Protein AF-A0A6N7AXQ0-F1 (afdb_monomer_lite)

Radius of gyration: 14.15 Å; chains: 1; bounding box: 36×30×32 Å

Foldseek 3Di:
DDDAPDFADDPPVQQDPVRDRPDQTQETEHEDDPPDDPVNVVVVLLVNLVSQHQKYWYQDLVQQKIWIFGHDSVSHTPDIDIGHQQDKDDDPRDPPPIGRSVVVND

Sequence (106 aa):
MVKPDIVVICDEDKVNADGRHEGTPALIVEVLSPTTKGKDLAVKLQLYMRSGVSEYWIVVPQGKSVMQYAFTPERDIDRTLVVDKDGTMESAVFDGLTIRLSEIFS

Secondary structure (DSSP, 8-state):
----SEEE-S-TT-B-TTS-B-S--SEEEEE--TT--HHHHHHHHHHHHHTT-SEEEEEETTTTEEEEEEE-TTSSEEEEEEEETTSEEE-SSSTT-EEEGGGT--

pLDDT: mean 91.66, std 7.32, range [59.62, 98.25]

Structure (mmCIF, N/CA/C/O backbone):
data_AF-A0A6N7AXQ0-F1
#
_entry.id   AF-A0A6N7AXQ0-F1
#
loop_
_atom_site.group_PDB
_atom_site.id
_atom_site.type_symbol
_atom_site.label_atom_id
_atom_site.label_alt_id
_atom_site.label_comp_id
_atom_site.label_asym_id
_atom_site.label_entity_id
_atom_site.label_seq_id
_atom_site.pdbx_PDB_ins_code
_atom_site.Cartn_x
_atom_site.Cartn_y
_atom_site.Cartn_z
_atom_site.occupancy
_atom_site.B_iso_or_equiv
_atom_site.auth_seq_id
_atom_site.auth_comp_id
_atom_site.auth_asym_id
_atom_site.auth_atom_id
_atom_site.pdbx_PDB_model_num
ATOM 1 N N . MET A 1 1 ? 17.450 -4.180 5.614 1.00 59.62 1 MET A N 1
ATOM 2 C CA . MET A 1 1 ? 16.386 -5.060 5.094 1.00 59.62 1 MET A CA 1
ATOM 3 C C . MET A 1 1 ? 15.105 -4.678 5.812 1.00 59.62 1 MET A C 1
ATOM 5 O O . MET A 1 1 ? 15.105 -4.712 7.036 1.00 59.62 1 MET A O 1
ATOM 9 N N . VAL A 1 2 ? 14.090 -4.213 5.085 1.00 75.25 2 VAL A N 1
ATOM 10 C CA . VAL A 1 2 ? 12.757 -3.938 5.648 1.00 75.25 2 VAL A CA 1
ATOM 11 C C . VAL A 1 2 ? 11.894 -5.161 5.361 1.00 75.25 2 VAL A C 1
ATOM 13 O O . VAL A 1 2 ? 12.047 -5.766 4.302 1.00 75.25 2 VAL A O 1
ATOM 16 N N . LYS A 1 3 ? 11.056 -5.560 6.318 1.00 84.56 3 LYS A N 1
ATOM 17 C CA . LYS A 1 3 ? 10.119 -6.672 6.161 1.00 84.56 3 LYS A CA 1
ATOM 18 C C . LYS A 1 3 ? 8.703 -6.095 6.232 1.00 84.56 3 LYS A C 1
ATOM 20 O O . LYS A 1 3 ? 8.274 -5.804 7.348 1.00 84.56 3 LYS A O 1
ATOM 25 N N . PRO A 1 4 ? 8.034 -5.887 5.086 1.00 90.06 4 PRO A N 1
ATOM 26 C CA . PRO A 1 4 ? 6.643 -5.461 5.074 1.00 90.06 4 PRO A CA 1
ATOM 27 C C . PRO A 1 4 ? 5.722 -6.540 5.645 1.00 90.06 4 PRO A C 1
ATOM 29 O O . PRO A 1 4 ? 6.103 -7.714 5.709 1.00 90.06 4 PRO A O 1
ATOM 32 N N . ASP A 1 5 ? 4.504 -6.146 6.014 1.00 93.81 5 ASP A N 1
ATOM 33 C CA . ASP A 1 5 ? 3.491 -7.080 6.511 1.00 93.81 5 ASP A CA 1
ATOM 34 C C . ASP A 1 5 ? 2.918 -7.937 5.379 1.00 93.81 5 ASP A C 1
ATOM 36 O O . ASP A 1 5 ? 2.767 -9.149 5.535 1.00 93.81 5 ASP A O 1
ATOM 40 N N . ILE A 1 6 ? 2.638 -7.320 4.224 1.00 95.06 6 ILE A N 1
ATOM 41 C CA . ILE A 1 6 ? 2.167 -8.014 3.020 1.00 95.06 6 ILE A CA 1
ATOM 42 C C . ILE A 1 6 ? 2.942 -7.510 1.803 1.00 95.06 6 ILE A C 1
ATOM 44 O O . ILE A 1 6 ? 3.197 -6.312 1.650 1.00 95.06 6 ILE A O 1
ATOM 48 N N . VAL A 1 7 ? 3.295 -8.446 0.924 1.00 93.94 7 VAL A N 1
ATOM 49 C CA . VAL A 1 7 ? 3.937 -8.179 -0.361 1.00 93.94 7 VAL A CA 1
ATOM 50 C C . VAL A 1 7 ? 3.219 -8.966 -1.453 1.00 93.94 7 VAL A C 1
ATOM 52 O O . VAL A 1 7 ? 2.871 -10.128 -1.245 1.00 93.94 7 VAL A O 1
ATOM 55 N N . VAL A 1 8 ? 2.996 -8.338 -2.605 1.00 93.94 8 VAL A N 1
ATOM 56 C CA . VAL A 1 8 ? 2.487 -9.008 -3.806 1.00 93.94 8 VAL A CA 1
ATOM 57 C C . VAL A 1 8 ? 3.573 -8.974 -4.869 1.00 93.94 8 VAL A C 1
ATOM 59 O O . VAL A 1 8 ? 4.067 -7.909 -5.248 1.00 93.94 8 VAL A O 1
ATOM 62 N N . ILE A 1 9 ? 3.946 -10.158 -5.334 1.00 91.06 9 ILE A N 1
ATOM 63 C CA . ILE A 1 9 ? 5.001 -10.393 -6.315 1.00 91.06 9 ILE A CA 1
ATOM 64 C C . ILE A 1 9 ? 4.349 -11.022 -7.543 1.00 91.06 9 ILE A C 1
ATOM 66 O O . ILE A 1 9 ? 3.524 -11.919 -7.401 1.00 91.06 9 ILE A O 1
ATOM 70 N N . CYS A 1 10 ? 4.696 -10.532 -8.732 1.00 88.12 10 CYS A N 1
ATOM 71 C CA . CYS A 1 10 ? 4.171 -11.048 -10.002 1.00 88.12 10 CYS A CA 1
ATOM 72 C C . CYS A 1 10 ? 5.245 -11.757 -10.844 1.00 88.12 10 CYS A C 1
ATOM 74 O O . CYS A 1 10 ? 4.912 -12.427 -11.815 1.00 88.12 10 CYS A O 1
ATOM 76 N N . ASP A 1 11 ? 6.522 -11.614 -10.482 1.00 84.25 11 ASP A N 1
ATOM 77 C CA . ASP A 1 11 ? 7.679 -12.236 -11.129 1.00 84.25 11 ASP A CA 1
ATOM 78 C C . ASP A 1 11 ? 8.256 -13.351 -10.243 1.00 84.25 11 ASP A C 1
ATOM 80 O O . ASP A 1 11 ? 9.311 -13.225 -9.614 1.00 84.25 11 ASP A O 1
ATOM 84 N N . GLU A 1 12 ? 7.517 -14.461 -10.170 1.00 76.75 12 GLU A N 1
ATOM 85 C CA . GLU A 1 12 ? 7.868 -15.645 -9.369 1.00 76.75 12 GLU A CA 1
ATOM 86 C C . GLU A 1 12 ? 9.195 -16.299 -9.797 1.00 76.75 12 GLU A C 1
ATOM 88 O O . GLU A 1 12 ? 9.823 -17.015 -9.019 1.00 76.75 12 GLU A O 1
ATOM 93 N N . ASP A 1 13 ? 9.661 -16.021 -11.014 1.00 80.75 13 ASP A N 1
ATOM 94 C CA . ASP A 1 13 ? 10.919 -16.506 -11.576 1.00 80.75 13 ASP A CA 1
ATOM 95 C C . ASP A 1 13 ? 12.166 -15.815 -10.991 1.00 80.75 13 ASP A C 1
ATOM 97 O O . ASP A 1 13 ? 13.280 -16.312 -11.164 1.00 80.75 13 ASP A O 1
ATOM 101 N N . LYS A 1 14 ? 12.006 -14.715 -10.240 1.00 80.62 14 LYS A N 1
ATOM 102 C CA . LYS A 1 14 ? 13.113 -13.972 -9.604 1.00 80.62 14 LYS A CA 1
ATOM 103 C C . LYS A 1 14 ? 13.377 -14.369 -8.154 1.00 80.62 14 LYS A C 1
ATOM 105 O O . LYS A 1 14 ? 13.707 -13.527 -7.314 1.00 80.62 14 LYS A O 1
ATOM 110 N N . VAL A 1 15 ? 13.229 -15.651 -7.850 1.00 79.44 15 VAL A N 1
ATOM 111 C CA . VAL A 1 15 ? 13.589 -16.220 -6.550 1.00 79.44 15 VAL A CA 1
ATOM 112 C C . VAL A 1 15 ? 14.952 -16.895 -6.668 1.00 79.44 15 VAL A C 1
ATOM 114 O O . VAL A 1 15 ? 15.155 -17.780 -7.496 1.00 79.44 15 VAL A O 1
ATOM 117 N N . ASN A 1 16 ? 15.908 -16.460 -5.849 1.00 80.00 16 ASN A N 1
ATOM 118 C CA . ASN A 1 16 ? 17.252 -17.023 -5.846 1.00 80.00 16 ASN A CA 1
ATOM 119 C C . ASN A 1 16 ? 17.300 -18.398 -5.148 1.00 80.00 16 ASN A C 1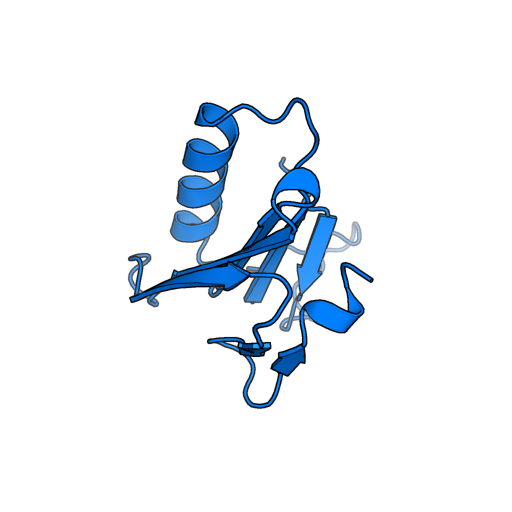
ATOM 121 O O . ASN A 1 16 ? 16.324 -18.859 -4.554 1.00 80.00 16 ASN A O 1
ATOM 125 N N . ALA A 1 17 ? 18.461 -19.059 -5.191 1.00 79.75 17 ALA A N 1
ATOM 126 C CA . ALA A 1 17 ? 18.645 -20.394 -4.612 1.00 79.75 17 ALA A CA 1
ATOM 127 C C . ALA A 1 17 ? 18.390 -20.468 -3.088 1.00 79.75 17 ALA A C 1
ATOM 129 O O . ALA A 1 17 ? 18.078 -21.542 -2.580 1.00 79.75 17 ALA A O 1
ATOM 130 N N . ASP A 1 18 ? 18.470 -19.336 -2.378 1.00 84.19 18 ASP A N 1
ATOM 131 C CA . ASP A 1 18 ? 18.173 -19.224 -0.942 1.00 84.19 18 ASP A CA 1
ATOM 132 C C . ASP A 1 18 ? 16.679 -18.960 -0.663 1.00 84.19 18 ASP A C 1
ATOM 134 O O . ASP A 1 18 ? 16.288 -18.706 0.481 1.00 84.19 18 ASP A O 1
ATOM 138 N N . GLY A 1 19 ? 15.831 -18.971 -1.698 1.00 77.75 19 GLY A N 1
ATOM 139 C CA . GLY A 1 19 ? 14.402 -18.687 -1.587 1.00 77.75 19 GLY A CA 1
ATOM 140 C C . GLY A 1 19 ? 14.081 -17.203 -1.395 1.00 77.75 19 GLY A C 1
ATOM 141 O O . GLY A 1 19 ? 12.972 -16.865 -0.978 1.00 77.75 19 GLY A O 1
ATOM 142 N N . ARG A 1 20 ? 15.034 -16.298 -1.659 1.00 77.56 20 ARG A N 1
ATOM 143 C CA . ARG A 1 20 ? 14.808 -14.850 -1.570 1.00 77.56 20 ARG A CA 1
ATOM 144 C C . ARG A 1 20 ? 14.374 -14.304 -2.917 1.00 77.56 20 ARG A C 1
ATOM 146 O O . ARG A 1 20 ? 15.030 -14.540 -3.926 1.00 77.56 20 ARG A O 1
ATOM 153 N N . HIS A 1 21 ? 13.296 -13.531 -2.908 1.00 80.00 21 HIS A N 1
ATOM 154 C CA . HIS A 1 21 ? 12.893 -12.747 -4.067 1.00 80.00 21 HIS A CA 1
ATOM 155 C C . HIS A 1 21 ? 13.833 -11.548 -4.244 1.00 80.00 21 HIS A C 1
ATOM 157 O 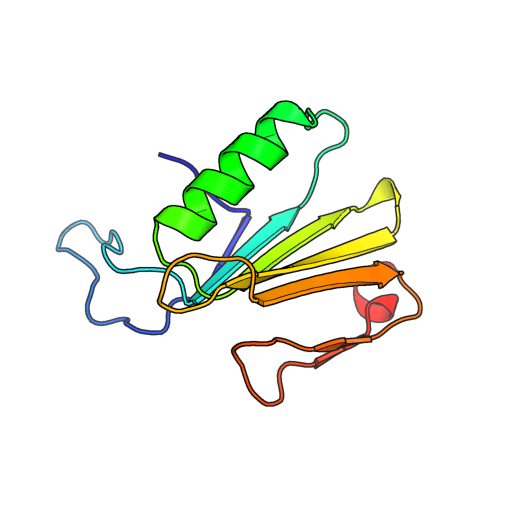O . HIS A 1 21 ? 14.087 -10.808 -3.291 1.00 80.00 21 HIS A O 1
ATOM 163 N N . GLU A 1 22 ? 14.369 -11.394 -5.453 1.00 82.25 22 GLU A N 1
ATOM 164 C CA . GLU A 1 22 ? 15.268 -10.296 -5.849 1.00 82.25 22 GLU A CA 1
ATOM 165 C C . GLU A 1 22 ? 14.614 -9.337 -6.855 1.00 82.25 22 GLU A C 1
ATOM 167 O O . GLU A 1 22 ? 15.243 -8.384 -7.318 1.00 82.25 22 GLU A O 1
ATOM 172 N N . GLY A 1 23 ? 13.351 -9.588 -7.208 1.00 84.75 23 GLY A N 1
ATOM 173 C CA . GLY A 1 23 ? 12.563 -8.692 -8.039 1.00 84.75 23 GLY A CA 1
ATOM 174 C C . GLY A 1 23 ? 12.018 -7.494 -7.267 1.00 84.75 23 GLY A C 1
ATOM 175 O O . GLY A 1 23 ? 12.332 -7.247 -6.100 1.00 84.75 23 GLY A O 1
ATOM 176 N N . THR A 1 24 ? 11.148 -6.751 -7.940 1.00 89.38 24 THR A N 1
ATOM 177 C CA . THR A 1 24 ? 10.473 -5.597 -7.355 1.00 89.38 24 THR A CA 1
ATOM 178 C C . THR A 1 24 ? 9.016 -5.960 -7.097 1.00 89.38 24 THR A C 1
ATOM 180 O O . THR A 1 24 ? 8.314 -6.312 -8.044 1.00 89.38 24 THR A O 1
ATOM 183 N N . PRO A 1 25 ? 8.536 -5.882 -5.845 1.00 92.19 25 PRO A N 1
ATOM 184 C CA . PRO A 1 25 ? 7.127 -6.084 -5.549 1.00 92.19 25 PRO A CA 1
ATOM 185 C C . PRO A 1 25 ? 6.226 -5.141 -6.341 1.00 92.19 25 PRO A C 1
ATOM 187 O O . PRO A 1 25 ? 6.511 -3.948 -6.446 1.00 92.19 25 PRO A O 1
ATOM 190 N N . ALA A 1 26 ? 5.104 -5.664 -6.823 1.00 94.88 26 ALA A N 1
ATOM 191 C CA . ALA A 1 26 ? 4.081 -4.852 -7.470 1.00 94.88 26 ALA A CA 1
ATOM 192 C C . ALA A 1 26 ? 3.307 -4.018 -6.434 1.00 94.88 26 ALA A C 1
ATOM 194 O O . ALA A 1 26 ? 3.092 -2.824 -6.640 1.00 94.88 26 ALA A O 1
ATOM 195 N N . LEU A 1 27 ? 2.968 -4.624 -5.288 1.00 96.69 27 LEU A N 1
ATOM 196 C CA . LEU A 1 27 ? 2.283 -3.968 -4.172 1.00 96.69 27 LEU A CA 1
ATOM 197 C C . LEU A 1 27 ? 2.950 -4.307 -2.838 1.00 96.69 27 LEU A C 1
ATOM 199 O O . LEU A 1 27 ? 3.279 -5.463 -2.559 1.00 96.69 27 LEU A O 1
ATOM 203 N N . ILE A 1 28 ? 3.096 -3.289 -1.994 1.00 97.00 28 ILE A N 1
ATOM 204 C CA . ILE A 1 28 ? 3.465 -3.426 -0.583 1.00 97.00 28 ILE A CA 1
ATOM 205 C C . ILE A 1 28 ? 2.326 -2.901 0.287 1.00 97.00 28 ILE A C 1
ATOM 207 O O . ILE A 1 28 ? 1.787 -1.830 0.016 1.00 97.00 28 ILE A O 1
ATOM 211 N N . VAL A 1 29 ? 2.001 -3.613 1.367 1.00 97.06 29 VAL A N 1
ATOM 212 C CA . VAL A 1 29 ? 1.062 -3.137 2.391 1.00 97.06 29 VAL A CA 1
ATOM 213 C C . VAL A 1 29 ? 1.733 -3.172 3.760 1.00 97.06 29 VAL A C 1
ATOM 215 O O . VAL A 1 29 ? 2.321 -4.181 4.154 1.00 97.06 29 VAL A O 1
ATOM 218 N N . GLU A 1 30 ? 1.625 -2.066 4.489 1.00 95.81 30 GLU A N 1
ATOM 219 C CA . GLU A 1 30 ? 2.100 -1.925 5.868 1.00 95.81 30 GLU A CA 1
ATOM 220 C C . GLU A 1 30 ? 0.927 -1.592 6.789 1.00 95.81 30 GLU A C 1
ATOM 222 O O . GLU A 1 30 ? 0.118 -0.707 6.495 1.00 95.81 30 GLU A O 1
ATOM 227 N N . VAL A 1 31 ? 0.846 -2.275 7.928 1.00 94.94 31 VAL A N 1
ATOM 228 C CA . VAL A 1 31 ? -0.162 -2.034 8.958 1.00 94.94 31 VAL A CA 1
ATOM 229 C C . VAL A 1 31 ? 0.473 -1.242 10.091 1.00 94.94 31 VAL A C 1
ATOM 231 O O . VAL A 1 31 ? 1.379 -1.708 10.782 1.00 94.94 31 VAL A O 1
ATOM 234 N N . LEU A 1 32 ? -0.001 -0.015 10.311 1.00 93.38 32 LEU A N 1
ATOM 235 C CA . LEU A 1 32 ? 0.563 0.826 11.359 1.00 93.38 32 LEU A CA 1
ATOM 236 C C . LEU A 1 32 ? 0.323 0.235 12.743 1.00 93.38 32 LEU A C 1
ATOM 238 O O . LEU A 1 32 ? -0.804 -0.058 13.144 1.00 93.38 32 LEU A O 1
ATOM 242 N N . SER A 1 33 ? 1.406 0.171 13.511 1.00 87.88 33 SER A N 1
ATOM 243 C CA . SER A 1 33 ? 1.342 -0.054 14.945 1.00 87.88 33 SER A CA 1
ATOM 244 C C . SER A 1 33 ? 1.109 1.275 15.684 1.00 87.88 33 SER A C 1
ATOM 246 O O . SER A 1 33 ? 1.494 2.335 15.180 1.00 87.88 33 SER A O 1
ATOM 248 N N . PRO A 1 34 ? 0.566 1.248 16.916 1.00 80.44 34 PRO A N 1
ATOM 249 C CA . PRO A 1 34 ? 0.393 2.447 17.743 1.00 80.44 34 PRO A CA 1
ATOM 250 C C . PRO A 1 34 ? 1.672 3.268 17.979 1.00 80.44 34 PRO A C 1
ATOM 252 O O . PRO A 1 34 ? 1.592 4.437 18.343 1.00 80.44 34 PRO A O 1
ATOM 255 N N . THR A 1 35 ? 2.853 2.664 17.823 1.00 80.50 35 THR A N 1
ATOM 256 C CA . THR A 1 35 ? 4.152 3.291 18.107 1.00 80.50 35 THR A CA 1
ATOM 257 C C . THR A 1 35 ? 4.907 3.724 16.850 1.00 80.50 35 THR A C 1
ATOM 259 O O . THR A 1 35 ? 6.013 4.267 16.960 1.00 80.50 35 THR A O 1
ATOM 262 N N . THR A 1 36 ? 4.338 3.519 15.656 1.00 77.75 36 THR A N 1
ATOM 263 C CA . THR A 1 36 ? 4.997 3.882 14.398 1.00 77.75 36 THR A CA 1
ATOM 264 C C . 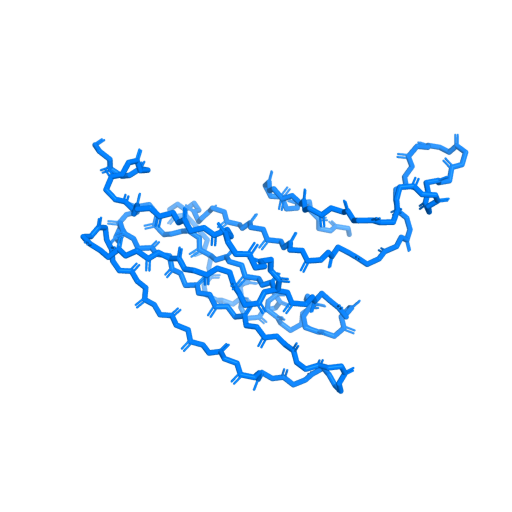THR A 1 36 ? 5.159 5.402 14.302 1.00 77.75 36 THR A C 1
ATOM 266 O O . THR A 1 36 ? 4.201 6.168 14.378 1.00 77.75 36 THR A O 1
ATOM 269 N N . LYS A 1 37 ? 6.404 5.865 14.140 1.00 76.12 37 LYS A N 1
ATOM 270 C CA . LYS A 1 37 ? 6.735 7.297 14.069 1.00 76.12 37 LYS A CA 1
ATOM 271 C C . LYS A 1 37 ? 6.539 7.815 12.644 1.00 76.12 37 LYS A C 1
ATOM 273 O O . LYS A 1 37 ? 6.981 7.170 11.702 1.00 76.12 37 LYS A O 1
ATOM 278 N N . GLY A 1 38 ? 6.027 9.036 12.472 1.00 79.50 38 GLY A N 1
ATOM 279 C CA . GLY A 1 38 ? 5.860 9.648 11.140 1.00 79.50 38 GLY A CA 1
ATOM 280 C C . GLY A 1 38 ? 7.149 9.714 10.300 1.00 79.50 38 GLY A C 1
ATOM 281 O O . GLY A 1 38 ? 7.108 9.555 9.084 1.00 79.50 38 GLY A O 1
ATOM 282 N N . LYS A 1 39 ? 8.318 9.852 10.946 1.00 79.62 39 LYS A N 1
ATOM 283 C CA . LYS A 1 39 ? 9.625 9.783 10.266 1.00 79.62 39 LYS A CA 1
ATOM 284 C C . LYS A 1 39 ? 9.885 8.414 9.620 1.00 79.62 39 LYS A C 1
ATOM 286 O O . LYS A 1 39 ? 10.483 8.372 8.552 1.00 79.62 39 LYS A O 1
ATOM 291 N N . ASP A 1 40 ? 9.448 7.322 10.249 1.00 88.44 40 ASP A N 1
ATOM 292 C CA . ASP A 1 40 ? 9.592 5.967 9.697 1.00 88.44 40 ASP A CA 1
ATOM 293 C C . ASP A 1 40 ? 8.780 5.821 8.404 1.00 88.44 40 ASP A C 1
ATOM 295 O O . ASP A 1 40 ? 9.285 5.326 7.400 1.00 88.44 40 ASP A O 1
ATOM 299 N N . LEU A 1 41 ? 7.565 6.375 8.386 1.00 90.25 41 LEU A N 1
ATOM 300 C CA . LEU A 1 41 ? 6.692 6.340 7.213 1.00 90.25 41 LEU A CA 1
ATOM 301 C C . LEU A 1 41 ? 7.249 7.122 6.031 1.00 90.25 41 LEU A C 1
ATOM 303 O O . LEU A 1 41 ? 7.236 6.615 4.914 1.00 90.25 41 LEU A O 1
ATOM 307 N N . ALA A 1 42 ? 7.792 8.317 6.270 1.00 91.94 42 ALA A N 1
ATOM 308 C CA . ALA A 1 42 ? 8.426 9.101 5.213 1.00 91.94 42 ALA A CA 1
ATOM 309 C C . ALA A 1 42 ? 9.636 8.368 4.604 1.00 91.94 42 ALA A C 1
ATOM 311 O O . ALA A 1 42 ? 9.813 8.364 3.386 1.00 91.94 42 ALA A O 1
ATOM 312 N N . VAL A 1 43 ? 10.446 7.711 5.443 1.00 94.12 43 VAL A N 1
ATOM 313 C CA . VAL A 1 43 ? 11.598 6.919 4.984 1.00 94.12 43 VAL A CA 1
ATOM 314 C C . VAL A 1 43 ? 11.141 5.708 4.170 1.00 94.12 43 VAL A C 1
ATOM 316 O O . VAL A 1 43 ? 11.681 5.480 3.089 1.00 94.12 43 VAL A O 1
ATOM 319 N N . LYS A 1 44 ? 10.138 4.958 4.647 1.00 94.19 44 LYS A N 1
ATOM 320 C CA . LYS A 1 44 ? 9.579 3.801 3.928 1.00 94.19 44 LYS A CA 1
ATOM 321 C C . LYS A 1 44 ? 8.942 4.199 2.599 1.00 94.19 44 LYS A C 1
ATOM 323 O O . LYS A 1 44 ? 9.226 3.562 1.592 1.00 94.19 44 LYS A O 1
ATOM 328 N N . LEU A 1 45 ? 8.163 5.282 2.571 1.00 95.44 45 LEU A N 1
ATOM 329 C CA . LEU A 1 45 ? 7.563 5.806 1.344 1.00 95.44 45 LEU A CA 1
ATOM 330 C C . LEU A 1 45 ? 8.637 6.092 0.286 1.00 95.44 45 LEU A C 1
ATOM 332 O O . LEU A 1 45 ? 8.550 5.593 -0.834 1.00 95.44 45 LEU A O 1
ATOM 336 N N . GLN A 1 46 ? 9.688 6.834 0.653 1.00 95.25 46 GLN A N 1
ATOM 337 C CA . GLN A 1 46 ? 10.784 7.114 -0.278 1.00 95.25 46 GLN A CA 1
ATOM 338 C C . GLN A 1 46 ? 11.555 5.858 -0.684 1.00 95.25 46 GLN A C 1
ATOM 340 O O . GLN A 1 46 ? 11.985 5.756 -1.833 1.00 95.25 46 GLN A O 1
ATOM 345 N N . LEU A 1 47 ? 11.749 4.911 0.238 1.00 95.12 47 LEU A N 1
ATOM 346 C CA . LEU A 1 47 ? 12.406 3.642 -0.056 1.00 95.12 47 LEU A CA 1
ATOM 347 C C . LEU A 1 47 ? 11.626 2.853 -1.112 1.00 95.12 47 LEU A C 1
ATOM 349 O O . LEU A 1 47 ? 12.220 2.451 -2.110 1.00 95.12 47 LEU A O 1
ATOM 353 N N . TYR A 1 48 ? 10.324 2.649 -0.913 1.00 95.56 48 TYR A N 1
ATOM 354 C CA . TYR A 1 48 ? 9.495 1.843 -1.809 1.00 95.56 48 TYR A CA 1
ATOM 355 C C . TYR A 1 48 ? 9.336 2.499 -3.183 1.00 95.56 48 TYR A C 1
ATOM 357 O O . TYR A 1 48 ? 9.611 1.844 -4.188 1.00 95.56 48 TYR A O 1
ATOM 365 N N . MET A 1 49 ? 9.064 3.806 -3.228 1.00 95.75 49 MET A N 1
ATOM 366 C CA . MET A 1 49 ? 9.012 4.578 -4.475 1.00 95.75 49 MET A CA 1
ATOM 367 C C . MET A 1 49 ? 10.316 4.448 -5.281 1.00 95.75 49 MET A C 1
ATOM 369 O O . MET A 1 49 ? 10.315 4.102 -6.460 1.00 95.75 49 MET A O 1
ATOM 373 N N . ARG A 1 50 ? 11.475 4.643 -4.635 1.00 94.81 50 ARG A N 1
ATOM 374 C CA . ARG A 1 50 ? 12.779 4.560 -5.317 1.00 94.81 50 ARG A CA 1
ATOM 375 C C . ARG A 1 50 ? 13.184 3.139 -5.707 1.00 94.81 50 ARG A C 1
ATOM 377 O O . ARG A 1 50 ? 14.034 2.991 -6.586 1.00 94.81 50 AR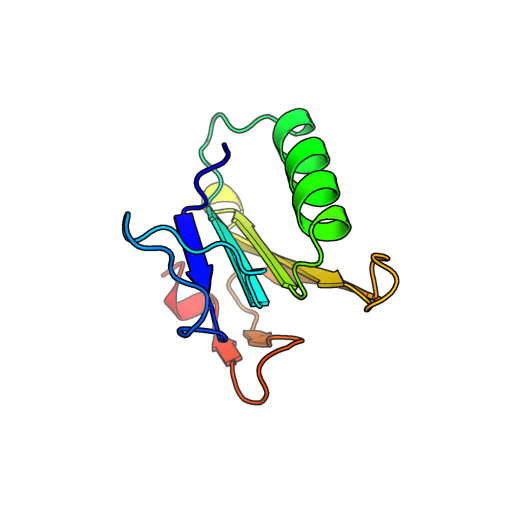G A O 1
ATOM 384 N N . SER A 1 51 ? 12.611 2.125 -5.060 1.00 92.12 51 SER A N 1
ATOM 385 C CA . SER A 1 51 ? 12.868 0.708 -5.350 1.00 92.12 51 SER A CA 1
ATOM 386 C C . SER A 1 51 ? 12.062 0.190 -6.548 1.00 92.12 51 SER A C 1
ATOM 388 O O . SER A 1 51 ? 12.274 -0.943 -6.971 1.00 92.12 51 SER A O 1
ATOM 390 N N . GLY A 1 52 ? 11.179 1.022 -7.115 1.00 92.69 52 GLY A N 1
ATOM 391 C CA . GLY A 1 52 ? 10.361 0.694 -8.283 1.00 92.69 52 GLY A CA 1
ATOM 392 C C . GLY A 1 52 ? 9.069 -0.050 -7.953 1.00 92.69 52 GLY A C 1
ATOM 393 O O . GLY A 1 52 ? 8.459 -0.605 -8.860 1.00 92.69 52 GLY A O 1
ATOM 394 N N . VAL A 1 53 ? 8.678 -0.097 -6.674 1.00 95.88 53 VAL A N 1
ATOM 395 C CA . VAL A 1 53 ? 7.362 -0.613 -6.279 1.00 95.88 53 VAL A CA 1
ATOM 396 C C . VAL A 1 53 ? 6.306 0.195 -7.023 1.00 95.88 53 VAL A C 1
ATOM 398 O O . VAL A 1 53 ? 6.461 1.407 -7.141 1.00 95.88 53 VAL A O 1
ATOM 401 N N . SER A 1 54 ? 5.267 -0.456 -7.539 1.00 96.75 54 SER A N 1
ATOM 402 C CA . SER A 1 54 ? 4.224 0.228 -8.314 1.00 96.75 54 SER A CA 1
ATOM 403 C C . SER A 1 54 ? 3.131 0.806 -7.416 1.00 96.75 54 SER A C 1
ATOM 405 O O . SER A 1 54 ? 2.609 1.886 -7.687 1.00 96.75 54 SER A O 1
ATOM 407 N N . GLU A 1 55 ? 2.823 0.131 -6.307 1.00 97.75 55 GLU A N 1
ATOM 408 C CA . GLU A 1 55 ? 1.792 0.556 -5.366 1.00 97.75 55 GLU A CA 1
ATOM 409 C C . GLU A 1 55 ? 2.181 0.291 -3.905 1.00 97.75 55 GLU A C 1
ATOM 411 O O . GLU A 1 55 ? 2.771 -0.734 -3.559 1.00 97.75 55 GLU A O 1
ATOM 416 N N . TYR A 1 56 ? 1.847 1.226 -3.019 1.00 98.00 56 TYR A N 1
ATOM 417 C CA . TYR A 1 56 ? 2.129 1.128 -1.592 1.00 98.00 56 TYR A CA 1
ATOM 418 C C . TYR A 1 56 ? 0.929 1.561 -0.757 1.00 98.00 56 TYR A C 1
ATOM 420 O O . TYR A 1 56 ? 0.450 2.690 -0.875 1.00 98.00 56 TYR A O 1
ATOM 428 N N . TRP A 1 57 ? 0.453 0.667 0.104 1.00 97.94 57 TRP A N 1
ATOM 429 C CA . TRP A 1 57 ? -0.669 0.917 0.999 1.00 97.94 57 TRP A CA 1
ATOM 430 C C . TRP A 1 57 ? -0.225 0.982 2.456 1.00 97.94 57 TRP A C 1
ATOM 432 O O . TRP A 1 57 ? 0.577 0.177 2.930 1.00 97.94 57 TRP A O 1
ATOM 442 N N . ILE A 1 58 ? -0.815 1.922 3.187 1.00 97.31 58 ILE A N 1
ATOM 443 C CA . ILE A 1 58 ? -0.630 2.099 4.623 1.00 97.31 58 ILE A CA 1
ATOM 444 C C . ILE A 1 58 ? -1.990 1.943 5.288 1.00 97.31 58 ILE A C 1
ATOM 446 O O . ILE A 1 58 ? -2.855 2.810 5.171 1.00 97.31 58 ILE A O 1
ATOM 450 N N . VAL A 1 59 ? -2.176 0.847 6.010 1.00 97.00 59 VAL A N 1
ATOM 451 C CA . VAL A 1 59 ? -3.373 0.599 6.811 1.00 97.00 59 VAL A CA 1
ATOM 452 C C . VAL A 1 59 ? -3.195 1.288 8.158 1.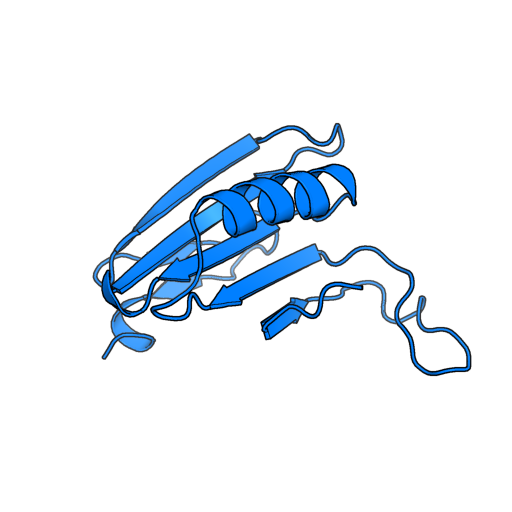00 97.00 59 VAL A C 1
ATOM 454 O O . VAL A 1 59 ? -2.192 1.077 8.839 1.00 97.00 59 VAL A O 1
ATOM 457 N N . VAL A 1 60 ? -4.171 2.098 8.568 1.00 95.38 60 VAL A N 1
ATOM 458 C CA . VAL A 1 60 ? -4.176 2.836 9.837 1.00 95.38 60 VAL A CA 1
ATOM 459 C C . VAL A 1 60 ? -5.293 2.284 10.733 1.00 95.38 60 VAL A C 1
ATOM 461 O O . VAL A 1 60 ? -6.406 2.810 10.709 1.00 95.38 60 VAL A O 1
ATOM 464 N N . PRO A 1 61 ? -5.044 1.245 11.560 1.00 94.50 61 PRO A N 1
ATOM 465 C CA . PRO A 1 61 ? -6.104 0.585 12.329 1.00 94.50 61 PRO A CA 1
ATOM 466 C C . PRO A 1 61 ? -6.853 1.515 13.288 1.00 94.50 61 PRO A C 1
ATOM 468 O O . PRO A 1 61 ? -8.073 1.450 13.389 1.00 94.50 61 PRO A O 1
ATOM 471 N N . GLN A 1 62 ? -6.137 2.419 13.966 1.00 92.31 62 GLN A N 1
ATOM 472 C CA . GLN A 1 62 ? -6.742 3.364 14.915 1.00 92.31 62 GLN A CA 1
ATOM 473 C C . GLN A 1 62 ? -7.642 4.396 14.225 1.00 92.31 62 GLN A C 1
ATOM 475 O O . GLN A 1 62 ? -8.676 4.771 14.768 1.00 92.31 62 GLN A O 1
ATOM 480 N N . GLY A 1 63 ? -7.243 4.842 13.030 1.00 92.94 63 GLY A N 1
ATOM 481 C CA . GLY A 1 63 ? -8.011 5.775 12.205 1.00 92.94 63 GLY A CA 1
ATOM 482 C C . GLY A 1 63 ? -9.062 5.093 11.331 1.00 92.94 63 GLY A C 1
ATOM 483 O O . GLY A 1 63 ? -9.846 5.789 10.695 1.00 92.94 63 GLY A O 1
ATOM 484 N N . LYS A 1 64 ? -9.070 3.752 11.298 1.00 96.12 64 LYS A N 1
ATOM 485 C CA . LYS A 1 64 ? -9.878 2.914 10.406 1.00 96.12 64 LYS A CA 1
ATOM 486 C C . LYS A 1 64 ? -9.870 3.438 8.966 1.00 96.12 64 LYS A C 1
ATOM 488 O O . LYS A 1 64 ? -10.916 3.699 8.377 1.00 96.12 64 LYS A O 1
ATOM 493 N N . SER A 1 65 ? -8.674 3.639 8.429 1.00 96.75 65 SER A N 1
ATOM 494 C CA . SER A 1 65 ? -8.467 4.134 7.072 1.00 96.75 65 SER A CA 1
ATOM 495 C C . SER A 1 65 ? -7.280 3.449 6.412 1.00 96.75 65 SER A C 1
ATOM 497 O O . SER A 1 65 ? -6.444 2.831 7.079 1.00 96.75 65 SER A O 1
ATOM 499 N N . VAL A 1 66 ? -7.209 3.552 5.090 1.00 97.88 66 VAL A N 1
ATOM 500 C CA . VAL A 1 66 ? -6.065 3.107 4.298 1.00 97.88 66 VAL A CA 1
ATOM 501 C C . VAL A 1 66 ? -5.605 4.264 3.420 1.00 97.88 66 VAL A C 1
ATOM 503 O O . VAL A 1 66 ? -6.412 4.913 2.755 1.00 97.88 66 VAL A O 1
ATOM 506 N N . MET A 1 67 ? -4.302 4.530 3.431 1.00 97.44 67 MET A N 1
ATOM 507 C CA . MET A 1 67 ? -3.653 5.450 2.502 1.00 97.44 67 MET A CA 1
ATOM 508 C C . MET A 1 67 ? -3.048 4.643 1.357 1.00 97.44 67 MET A C 1
ATOM 510 O O . MET A 1 67 ? -2.329 3.682 1.612 1.00 97.44 67 MET A O 1
ATOM 514 N N . GLN A 1 68 ? -3.299 5.044 0.121 1.00 98.00 68 GLN A N 1
ATOM 515 C CA . GLN A 1 68 ? -2.719 4.455 -1.080 1.00 98.00 68 GLN A CA 1
ATOM 516 C C . GLN A 1 68 ? -1.765 5.456 -1.725 1.00 98.00 68 GLN A C 1
ATOM 518 O O . GLN A 1 68 ? -2.110 6.626 -1.897 1.00 98.00 68 GLN A O 1
ATOM 523 N N . TYR A 1 69 ? -0.608 4.959 -2.147 1.00 98.25 69 TYR A N 1
ATOM 524 C CA . TYR A 1 69 ? 0.305 5.608 -3.076 1.00 98.25 69 TYR A CA 1
ATOM 525 C C . TYR A 1 69 ? 0.458 4.731 -4.317 1.00 98.25 69 TYR A C 1
ATOM 527 O O . TYR A 1 69 ? 0.742 3.542 -4.183 1.00 98.25 69 TYR A O 1
ATOM 535 N N . ALA A 1 70 ? 0.305 5.312 -5.503 1.00 97.62 70 ALA A N 1
ATOM 536 C CA . ALA A 1 70 ? 0.705 4.685 -6.761 1.00 97.62 70 ALA A CA 1
ATOM 537 C C . ALA A 1 70 ? 1.868 5.470 -7.365 1.00 97.62 70 ALA A C 1
ATOM 539 O O . ALA A 1 70 ? 1.914 6.701 -7.242 1.00 97.62 70 ALA A O 1
ATOM 540 N N . PHE A 1 71 ? 2.798 4.760 -7.995 1.00 97.81 71 PHE A N 1
ATOM 541 C CA . PHE A 1 71 ? 4.027 5.338 -8.520 1.00 97.81 71 PHE A CA 1
ATOM 542 C C . PHE A 1 71 ? 4.141 5.158 -10.032 1.00 97.81 71 PHE A C 1
ATOM 544 O O . PHE A 1 71 ? 3.758 4.124 -10.581 1.00 97.81 71 PHE A O 1
ATOM 551 N N . THR A 1 72 ? 4.709 6.159 -10.699 1.00 96.00 72 THR A N 1
ATOM 552 C CA . THR A 1 72 ? 5.040 6.084 -12.124 1.00 96.00 72 THR A CA 1
ATOM 553 C C . THR A 1 72 ? 6.294 5.228 -12.355 1.00 96.00 72 THR A C 1
ATOM 555 O O . THR A 1 72 ? 7.099 5.036 -11.433 1.00 96.00 72 THR A O 1
ATOM 558 N N . PRO A 1 73 ? 6.543 4.756 -13.593 1.00 93.25 73 PRO A N 1
ATOM 559 C CA . PRO A 1 73 ? 7.814 4.123 -13.958 1.00 93.25 73 PRO A CA 1
ATOM 560 C C . PRO A 1 73 ? 9.049 5.001 -13.683 1.00 93.25 73 PRO A C 1
ATOM 562 O O . PRO A 1 73 ? 10.129 4.485 -13.386 1.00 93.25 73 PRO A O 1
ATOM 565 N N . GLU A 1 74 ? 8.891 6.327 -13.722 1.00 95.75 74 GLU A N 1
ATOM 566 C CA . GLU A 1 74 ? 9.929 7.321 -13.420 1.00 95.75 74 GLU A CA 1
ATOM 567 C C . GLU A 1 74 ? 10.194 7.489 -11.913 1.00 95.75 74 GLU A C 1
ATOM 569 O O . GLU A 1 74 ? 11.127 8.198 -11.533 1.00 95.75 74 GLU A O 1
ATOM 574 N N . ARG A 1 75 ? 9.461 6.753 -11.061 1.00 94.75 75 ARG A N 1
ATOM 575 C CA . ARG A 1 75 ? 9.566 6.753 -9.590 1.00 94.75 75 ARG A CA 1
ATOM 576 C C . ARG A 1 75 ? 9.066 8.046 -8.948 1.00 94.75 75 ARG A C 1
ATOM 578 O O . ARG A 1 75 ? 9.600 8.464 -7.919 1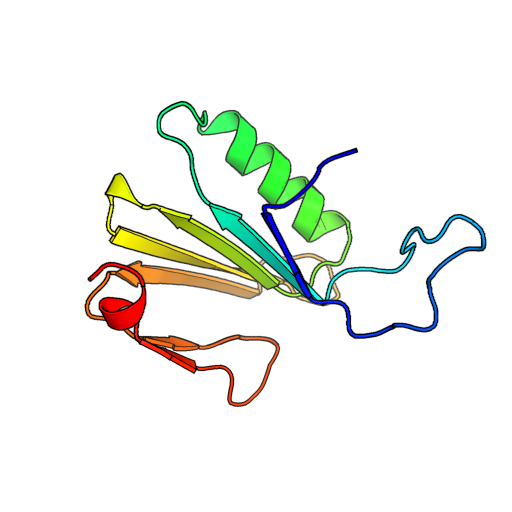.00 94.75 75 ARG A O 1
ATOM 585 N N . ASP A 1 76 ? 8.022 8.626 -9.530 1.00 95.06 76 ASP A N 1
ATOM 586 C CA . ASP A 1 76 ? 7.266 9.740 -8.964 1.00 95.06 76 ASP A CA 1
ATOM 587 C C . ASP A 1 76 ? 5.903 9.269 -8.443 1.00 95.06 76 ASP A C 1
ATOM 589 O O . ASP A 1 76 ? 5.437 8.177 -8.768 1.00 95.06 76 ASP A O 1
ATOM 593 N N . ILE A 1 77 ? 5.256 10.086 -7.611 1.00 96.06 77 ILE A N 1
ATOM 594 C CA . ILE A 1 77 ? 3.898 9.809 -7.129 1.00 96.06 77 ILE A CA 1
ATOM 595 C C . ILE A 1 77 ? 2.907 10.153 -8.241 1.00 96.06 77 ILE A C 1
ATOM 597 O O . ILE A 1 77 ? 2.757 11.322 -8.589 1.00 96.06 77 ILE A O 1
ATOM 601 N N . ASP A 1 78 ? 2.202 9.143 -8.741 1.00 96.19 78 ASP A N 1
ATOM 602 C CA . ASP A 1 78 ? 1.089 9.310 -9.682 1.00 96.19 78 ASP A CA 1
ATOM 603 C C . ASP A 1 78 ? -0.215 9.626 -8.938 1.00 96.19 78 ASP A C 1
ATOM 605 O O . ASP A 1 78 ? -0.962 10.546 -9.274 1.00 96.19 78 ASP A O 1
ATOM 609 N N . ARG A 1 79 ? -0.470 8.879 -7.859 1.00 94.50 79 ARG A N 1
ATOM 610 C CA . ARG A 1 79 ? -1.713 8.966 -7.091 1.00 94.50 79 ARG A CA 1
ATOM 611 C C . ARG A 1 79 ? -1.445 8.906 -5.598 1.00 94.50 79 ARG A C 1
ATOM 613 O O . ARG A 1 79 ? -0.612 8.137 -5.125 1.00 94.50 79 ARG A O 1
ATOM 620 N N . THR A 1 80 ? -2.206 9.692 -4.842 1.00 97.25 80 THR A N 1
ATOM 621 C CA . THR A 1 80 ? -2.338 9.549 -3.390 1.00 97.25 80 THR A CA 1
ATOM 622 C C . THR A 1 80 ? -3.810 9.600 -3.018 1.00 97.25 80 THR A C 1
ATOM 624 O O . THR A 1 80 ? -4.481 10.587 -3.314 1.00 97.25 80 THR A O 1
ATOM 627 N N . LEU A 1 81 ? -4.303 8.553 -2.361 1.00 96.69 81 LEU A N 1
ATOM 628 C CA . LEU A 1 81 ? -5.670 8.483 -1.849 1.00 96.69 81 LEU A CA 1
ATOM 629 C C . LEU A 1 81 ? -5.665 8.134 -0.366 1.00 96.69 81 LEU A C 1
ATOM 631 O O . LEU A 1 81 ? -4.788 7.425 0.120 1.00 96.69 81 LEU A O 1
ATOM 635 N N . VAL A 1 82 ? -6.674 8.620 0.348 1.00 97.50 82 VAL A N 1
ATOM 636 C CA . VAL A 1 82 ? -6.993 8.175 1.704 1.00 97.50 82 VAL A CA 1
ATOM 637 C C . VAL A 1 82 ? -8.458 7.786 1.703 1.00 97.50 82 VAL A C 1
ATOM 639 O O . VAL A 1 82 ? -9.311 8.606 1.371 1.00 97.50 82 VAL A O 1
ATOM 642 N N . VAL A 1 83 ? -8.734 6.535 2.051 1.00 97.94 83 VAL A N 1
ATOM 643 C CA . VAL A 1 83 ? -10.087 5.979 2.086 1.00 97.94 83 VAL A CA 1
ATOM 644 C C . VAL A 1 83 ? -10.374 5.549 3.517 1.00 97.94 83 VAL A C 1
ATOM 646 O O . VAL A 1 83 ? -9.568 4.851 4.137 1.00 97.94 83 VAL A O 1
ATOM 649 N N . ASP A 1 84 ? -11.490 6.008 4.071 1.00 97.75 84 ASP A N 1
ATOM 650 C CA . ASP A 1 84 ? -11.946 5.597 5.397 1.00 97.75 84 ASP A CA 1
ATOM 651 C C . ASP A 1 84 ? -12.713 4.266 5.348 1.00 97.75 84 ASP A C 1
ATOM 653 O O . ASP A 1 84 ? -12.980 3.708 4.284 1.00 97.75 84 ASP A O 1
ATOM 657 N N . LYS A 1 85 ? -13.068 3.744 6.522 1.00 97.31 85 LYS A N 1
ATOM 658 C CA . LYS A 1 85 ? -13.763 2.461 6.683 1.00 97.31 85 LYS A CA 1
ATOM 659 C C . LYS A 1 85 ? -15.055 2.307 5.881 1.00 97.31 85 LYS A C 1
ATOM 661 O O . LYS A 1 85 ? -15.470 1.173 5.675 1.00 97.31 85 LYS A O 1
ATOM 666 N N . ASP A 1 86 ? -15.722 3.395 5.506 1.00 97.12 86 ASP A N 1
ATOM 667 C CA . ASP A 1 86 ? -17.004 3.334 4.798 1.00 97.12 86 ASP A CA 1
ATOM 668 C C . ASP A 1 86 ? -16.802 3.372 3.276 1.00 97.12 86 ASP A C 1
ATOM 670 O O . ASP A 1 86 ? -17.729 3.107 2.508 1.00 97.12 86 ASP A O 1
ATOM 674 N N . GLY A 1 87 ? -15.576 3.661 2.835 1.00 97.31 87 GLY A N 1
ATOM 675 C CA . GLY A 1 87 ? -15.187 3.676 1.440 1.00 97.31 87 GLY A CA 1
ATOM 676 C C . GLY A 1 87 ? -14.737 2.322 0.890 1.00 97.31 87 GLY A C 1
ATOM 677 O O . GLY A 1 87 ? -14.652 1.290 1.563 1.00 97.31 87 GLY A O 1
ATOM 678 N N . THR A 1 88 ? -14.433 2.356 -0.403 1.00 97.62 88 THR A N 1
ATOM 679 C CA . THR A 1 88 ? -13.908 1.228 -1.167 1.00 97.62 88 THR A CA 1
ATOM 680 C C . THR A 1 88 ? -12.545 1.614 -1.723 1.00 97.62 88 THR A C 1
ATOM 682 O O . THR A 1 88 ? -12.402 2.674 -2.327 1.00 97.62 88 THR A O 1
ATOM 685 N N . MET A 1 89 ? -11.544 0.772 -1.482 1.00 96.56 89 MET A N 1
ATOM 686 C CA . MET A 1 89 ? -10.210 0.925 -2.046 1.00 96.56 89 MET A CA 1
ATOM 687 C C . MET A 1 89 ? -10.132 0.168 -3.370 1.00 96.56 89 MET A C 1
ATOM 689 O O . MET A 1 89 ? -10.525 -0.995 -3.440 1.00 96.56 89 MET A O 1
ATOM 693 N N . GLU A 1 90 ? -9.596 0.811 -4.398 1.00 97.31 90 GLU A N 1
ATOM 694 C CA . GLU A 1 90 ? -9.343 0.215 -5.710 1.00 97.31 90 GLU A CA 1
ATOM 695 C C . GLU A 1 90 ? -7.850 0.293 -5.995 1.00 97.31 90 GLU A C 1
ATOM 697 O O . GLU A 1 90 ? -7.264 1.373 -5.883 1.00 97.31 90 GLU A O 1
ATOM 702 N N . SER A 1 91 ? -7.230 -0.834 -6.343 1.00 97.06 91 SER A N 1
ATOM 703 C CA . SER A 1 91 ? -5.817 -0.850 -6.719 1.00 97.06 91 SER A CA 1
ATOM 704 C C . SER A 1 91 ? -5.582 -0.050 -7.996 1.00 97.06 91 SER A C 1
ATOM 706 O O . SER A 1 91 ? -6.354 -0.131 -8.948 1.00 97.06 91 SER A O 1
ATOM 708 N N . ALA A 1 92 ? -4.489 0.710 -8.019 1.00 95.38 92 ALA A N 1
ATOM 709 C CA . ALA A 1 92 ? -4.035 1.396 -9.228 1.00 95.38 92 ALA A CA 1
ATOM 710 C C . ALA A 1 92 ? -3.255 0.476 -10.188 1.00 95.38 92 ALA A C 1
ATOM 712 O O . ALA A 1 92 ? -3.003 0.863 -11.325 1.00 95.38 92 ALA A O 1
ATOM 713 N N . VAL A 1 93 ? -2.843 -0.710 -9.724 1.00 94.62 93 VAL A N 1
ATOM 714 C CA . VAL A 1 93 ? -1.975 -1.648 -10.461 1.00 94.62 93 VAL A CA 1
ATOM 715 C C . VAL A 1 93 ? -2.726 -2.904 -10.894 1.00 94.62 93 VAL A C 1
ATOM 717 O O . VAL A 1 93 ? -2.456 -3.446 -11.963 1.00 94.62 93 VAL A O 1
ATOM 720 N N . PHE A 1 94 ? -3.660 -3.380 -10.072 1.00 95.81 94 PHE A N 1
ATOM 721 C CA . PHE A 1 94 ? -4.395 -4.615 -10.307 1.00 95.81 94 PHE A CA 1
ATOM 722 C C . PHE A 1 94 ? -5.842 -4.316 -10.681 1.00 95.81 94 PHE A C 1
ATOM 724 O O . PHE A 1 94 ? -6.690 -4.095 -9.813 1.00 95.81 94 PHE A O 1
ATOM 731 N N . ASP A 1 95 ? -6.130 -4.369 -11.979 1.00 93.75 95 ASP A N 1
ATOM 732 C CA . ASP A 1 95 ? -7.490 -4.222 -12.487 1.00 93.75 95 ASP A CA 1
ATOM 733 C C . ASP A 1 95 ? -8.439 -5.227 -11.815 1.00 93.75 95 ASP A C 1
ATOM 735 O O . ASP A 1 95 ? -8.206 -6.438 -11.798 1.00 93.75 95 ASP A O 1
ATOM 739 N N . GLY A 1 96 ? -9.528 -4.707 -11.247 1.00 93.75 96 GLY A N 1
ATOM 740 C CA . GLY A 1 96 ? -10.537 -5.500 -10.543 1.00 93.75 96 GLY A CA 1
ATOM 741 C C . GLY A 1 96 ? -10.210 -5.832 -9.083 1.00 93.75 96 GLY A C 1
ATOM 742 O O . GLY A 1 96 ? -11.059 -6.417 -8.407 1.00 93.75 96 GLY A O 1
ATOM 743 N N . LEU A 1 97 ? -9.036 -5.448 -8.560 1.00 95.38 97 LEU A N 1
ATOM 744 C CA . LEU A 1 97 ? -8.766 -5.538 -7.125 1.00 95.38 97 LEU A CA 1
ATOM 745 C C . LEU A 1 97 ? -9.451 -4.380 -6.393 1.00 95.38 97 LEU A C 1
ATOM 747 O O . LEU A 1 97 ? -8.934 -3.264 -6.300 1.00 95.38 97 LEU A O 1
ATOM 751 N N . THR A 1 98 ? -10.617 -4.690 -5.838 1.00 96.38 98 THR A N 1
ATOM 752 C CA . THR A 1 98 ? -11.473 -3.750 -5.118 1.00 96.38 98 THR A CA 1
ATOM 753 C C . THR A 1 98 ? -11.797 -4.299 -3.734 1.00 96.38 98 THR A C 1
ATOM 755 O O . THR A 1 98 ? -12.216 -5.448 -3.598 1.00 96.38 98 THR A O 1
ATOM 758 N N . ILE A 1 99 ? -11.624 -3.481 -2.695 1.00 95.62 99 ILE A N 1
ATOM 759 C CA . ILE A 1 99 ? -11.811 -3.888 -1.300 1.00 95.62 99 ILE A CA 1
ATOM 760 C C . ILE A 1 99 ? -12.701 -2.885 -0.572 1.00 95.62 99 ILE A C 1
ATOM 762 O O . ILE A 1 99 ? -12.351 -1.714 -0.426 1.00 95.62 99 ILE A O 1
ATOM 766 N N . ARG A 1 100 ? -13.839 -3.354 -0.049 1.00 97.31 100 ARG A N 1
ATOM 767 C CA . ARG A 1 100 ? -14.671 -2.561 0.864 1.00 97.31 100 ARG A CA 1
ATOM 768 C C . ARG A 1 100 ? -14.012 -2.517 2.236 1.00 97.31 100 ARG A C 1
ATOM 770 O O . ARG A 1 100 ? -13.871 -3.550 2.888 1.00 97.31 100 ARG A O 1
ATOM 777 N N . LEU A 1 101 ? -13.631 -1.328 2.703 1.00 97.12 101 LEU A N 1
ATOM 778 C CA . LEU A 1 101 ? -12.878 -1.206 3.957 1.00 97.12 101 LEU A CA 1
ATOM 779 C C . LEU A 1 101 ? -13.716 -1.554 5.196 1.00 97.12 101 LEU A C 1
ATOM 781 O O . LEU A 1 101 ? -13.163 -1.908 6.240 1.00 97.12 101 LEU A O 1
ATOM 785 N N . SER A 1 102 ? -15.040 -1.576 5.057 1.00 96.50 102 SER A N 1
ATOM 786 C CA . SER A 1 102 ? -15.966 -2.039 6.088 1.00 96.50 102 SER A CA 1
ATOM 787 C C . SER A 1 102 ? -15.777 -3.518 6.440 1.00 96.50 102 SER A C 1
ATOM 789 O O . SER A 1 102 ? -16.112 -3.920 7.547 1.00 96.50 102 SER A O 1
ATOM 791 N N . GLU A 1 103 ? -15.243 -4.328 5.519 1.00 94.44 103 GLU A N 1
ATOM 792 C CA . GLU A 1 103 ? -14.957 -5.754 5.744 1.00 94.44 103 GLU A CA 1
ATOM 793 C C . GLU A 1 103 ? -13.632 -5.978 6.491 1.00 94.44 103 GLU A C 1
ATOM 795 O O . GLU A 1 103 ? -13.430 -7.034 7.081 1.00 94.44 103 GLU A O 1
ATOM 800 N N . ILE A 1 104 ? -12.739 -4.981 6.492 1.00 92.38 104 ILE A N 1
ATOM 801 C CA . ILE A 1 104 ? -11.443 -5.033 7.187 1.00 92.38 104 ILE A CA 1
ATOM 802 C C . ILE A 1 104 ? -11.560 -4.488 8.615 1.00 92.38 104 ILE A C 1
ATOM 804 O O . ILE A 1 104 ? -10.957 -5.033 9.538 1.00 92.38 104 ILE A O 1
ATOM 808 N N . PHE A 1 105 ? -12.308 -3.395 8.809 1.00 92.62 105 PHE A N 1
ATOM 809 C CA . PHE A 1 105 ? -12.372 -2.664 10.085 1.00 92.62 105 PHE A CA 1
ATOM 810 C C . PHE A 1 105 ? -13.651 -2.913 10.905 1.00 92.62 105 PHE A C 1
ATOM 812 O O . PHE A 1 105 ? -13.997 -2.067 11.752 1.00 92.62 105 PHE A O 1
ATOM 819 N N . SER A 1 106 ? -14.346 -4.022 10.623 1.00 77.62 106 SER A N 1
ATOM 820 C CA . SER A 1 106 ? -15.615 -4.429 11.247 1.00 77.62 106 SER A CA 1
ATOM 821 C C . SER A 1 106 ? -15.527 -4.517 12.766 1.00 77.62 106 SER A C 1
ATOM 823 O O . SER A 1 106 ? -14.598 -5.204 13.248 1.00 77.62 106 SER A O 1
#